Protein AF-A0A7C7QU86-F1 (afdb_monomer)

pLDDT: mean 94.61, std 9.95, range [44.69, 98.56]

Secondary structure (DSSP, 8-state):
----EEEEE--EE-GGG-EEEEETTEEEEEET--TT-EEEEEEEEE-SSEEEEE-

Structure (mmCIF, N/CA/C/O backbone):
data_AF-A0A7C7QU86-F1
#
_entry.id   AF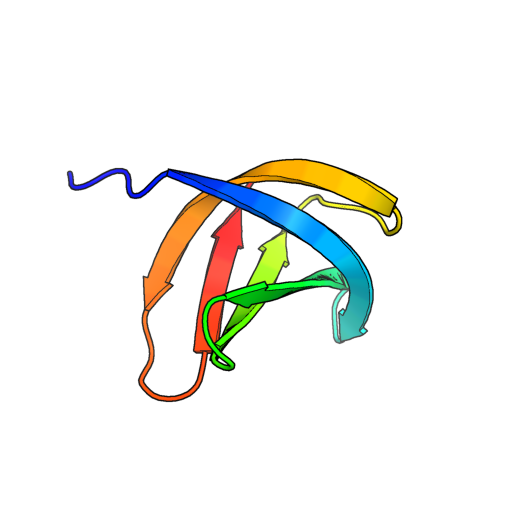-A0A7C7QU86-F1
#
loop_
_atom_site.group_PDB
_atom_site.id
_atom_site.type_symbol
_atom_site.label_atom_id
_atom_site.label_alt_id
_atom_site.label_comp_id
_atom_site.label_asym_id
_atom_site.label_entity_id
_atom_site.label_seq_id
_atom_site.pdbx_PDB_ins_code
_atom_site.Cartn_x
_atom_site.Cartn_y
_atom_site.Cartn_z
_atom_site.occupancy
_atom_site.B_iso_or_equiv
_atom_site.auth_seq_id
_atom_site.auth_comp_id
_atom_site.auth_asym_id
_atom_site.auth_atom_id
_atom_site.pdbx_PDB_model_num
ATOM 1 N N . MET A 1 1 ? 10.281 -7.517 17.104 1.00 44.69 1 MET A N 1
ATOM 2 C CA . MET A 1 1 ? 10.000 -7.133 15.710 1.00 44.69 1 MET A CA 1
ATOM 3 C C . MET A 1 1 ? 9.025 -8.159 15.181 1.00 44.69 1 MET A C 1
ATOM 5 O O . MET A 1 1 ? 9.373 -9.329 15.153 1.00 44.69 1 MET A O 1
ATOM 9 N N . ASN A 1 2 ? 7.774 -7.762 14.947 1.00 51.72 2 ASN A N 1
ATOM 10 C CA . ASN A 1 2 ? 6.836 -8.592 14.196 1.00 51.72 2 ASN A CA 1
ATOM 11 C C . ASN A 1 2 ? 6.803 -7.980 12.803 1.00 51.72 2 ASN A C 1
ATOM 13 O O . ASN A 1 2 ? 6.033 -7.051 12.566 1.00 51.72 2 ASN A O 1
ATOM 17 N N . ASP A 1 3 ? 7.670 -8.471 11.925 1.00 69.25 3 ASP A N 1
ATOM 18 C CA . ASP A 1 3 ? 7.752 -8.008 10.543 1.00 69.25 3 ASP A CA 1
ATOM 19 C C . ASP A 1 3 ? 6.580 -8.648 9.798 1.00 69.25 3 ASP A C 1
ATOM 21 O O . ASP A 1 3 ? 6.656 -9.746 9.243 1.00 69.25 3 ASP A O 1
ATOM 25 N N . LYS A 1 4 ? 5.408 -8.020 9.915 1.00 88.81 4 LYS A N 1
ATOM 26 C CA . LYS A 1 4 ? 4.187 -8.504 9.276 1.00 88.81 4 LYS A CA 1
ATOM 27 C C . LYS A 1 4 ? 4.259 -8.153 7.795 1.00 88.81 4 LYS A C 1
ATOM 29 O O . LYS A 1 4 ? 3.804 -7.086 7.383 1.00 88.81 4 LYS A O 1
ATOM 34 N N . ILE A 1 5 ? 4.837 -9.066 7.022 1.00 95.44 5 ILE A N 1
ATOM 35 C CA . ILE A 1 5 ? 4.909 -8.994 5.563 1.00 95.44 5 ILE A CA 1
ATOM 36 C C . ILE A 1 5 ? 3.596 -9.508 4.973 1.00 95.44 5 ILE A C 1
ATOM 38 O O . ILE A 1 5 ? 3.105 -10.579 5.339 1.00 95.44 5 ILE A O 1
ATOM 42 N N . LEU A 1 6 ? 3.013 -8.732 4.064 1.00 95.19 6 LEU A N 1
ATOM 43 C CA . LEU A 1 6 ? 1.770 -9.049 3.373 1.00 95.19 6 LEU A CA 1
ATOM 44 C C . LEU A 1 6 ? 1.988 -8.978 1.868 1.00 95.19 6 LEU A C 1
ATOM 46 O O . LEU A 1 6 ? 2.543 -8.008 1.361 1.00 9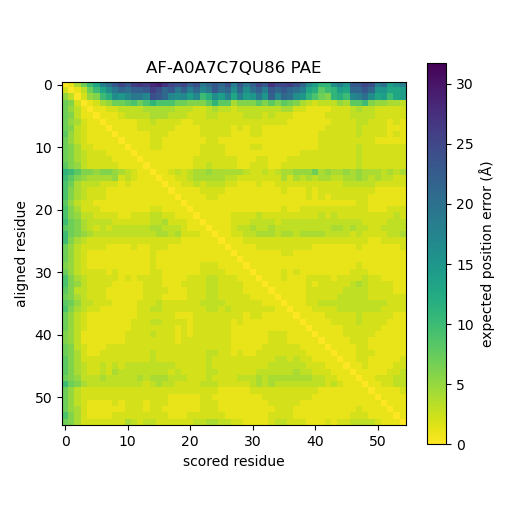5.19 6 LEU A O 1
ATOM 50 N N . ARG A 1 7 ? 1.478 -9.979 1.151 1.00 97.44 7 ARG A N 1
ATOM 51 C CA . ARG A 1 7 ? 1.476 -9.973 -0.308 1.00 97.44 7 ARG A CA 1
ATOM 52 C C . ARG A 1 7 ? 0.268 -9.197 -0.820 1.00 97.44 7 ARG A C 1
ATOM 54 O O . ARG A 1 7 ? -0.872 -9.604 -0.593 1.00 97.44 7 ARG A O 1
ATOM 61 N N . LEU A 1 8 ? 0.514 -8.071 -1.482 1.00 97.44 8 LEU A N 1
ATOM 62 C CA . LEU A 1 8 ? -0.495 -7.086 -1.868 1.00 97.44 8 LEU A CA 1
ATOM 63 C C . LEU A 1 8 ? -0.523 -6.883 -3.379 1.00 97.44 8 LEU A C 1
ATOM 65 O O . LEU A 1 8 ? 0.514 -6.685 -4.009 1.00 97.44 8 LEU A O 1
ATOM 69 N N . ASN A 1 9 ? -1.726 -6.870 -3.953 1.00 98.12 9 ASN A N 1
ATOM 70 C CA . ASN A 1 9 ? -1.945 -6.340 -5.295 1.00 98.12 9 ASN A CA 1
ATOM 71 C C . ASN A 1 9 ? -2.262 -4.844 -5.188 1.00 98.12 9 ASN A C 1
ATOM 73 O O . ASN A 1 9 ? -3.167 -4.459 -4.438 1.00 98.12 9 ASN A O 1
ATOM 77 N N . ILE A 1 10 ? -1.516 -4.010 -5.906 1.00 98.50 10 ILE A N 1
ATOM 78 C CA . ILE A 1 10 ? -1.716 -2.562 -5.889 1.00 98.50 10 ILE A CA 1
ATOM 79 C C . ILE A 1 10 ? -2.754 -2.174 -6.941 1.00 98.50 10 ILE A C 1
ATOM 81 O O . ILE A 1 10 ? -2.517 -2.264 -8.145 1.00 98.50 10 ILE A O 1
ATOM 85 N N . GLU A 1 11 ? -3.902 -1.684 -6.483 1.00 98.31 11 GLU A N 1
ATOM 86 C CA . GLU A 1 11 ? -5.036 -1.350 -7.347 1.00 98.31 11 GLU A CA 1
ATOM 87 C C . GLU A 1 11 ? -4.809 -0.039 -8.113 1.00 98.31 11 GLU A C 1
ATOM 89 O O . GLU A 1 11 ? -5.128 0.074 -9.297 1.00 98.31 11 GLU A O 1
ATOM 94 N N . LYS A 1 12 ? -4.294 0.983 -7.423 1.00 98.44 12 LYS A N 1
ATOM 95 C CA . LYS A 1 12 ? -4.123 2.348 -7.944 1.00 98.44 12 LYS A CA 1
ATOM 96 C C . LYS A 1 12 ? -3.177 3.165 -7.069 1.00 98.44 12 LYS A C 1
ATOM 98 O O . LYS A 1 12 ? -2.882 2.770 -5.945 1.00 98.44 12 LYS A O 1
ATOM 103 N N . LEU A 1 13 ? -2.769 4.333 -7.565 1.00 98.38 13 LEU A N 1
ATOM 104 C CA . LEU A 1 13 ? -2.131 5.363 -6.745 1.00 98.38 13 LEU A CA 1
ATOM 105 C C . LEU A 1 13 ? -3.185 6.267 -6.104 1.00 98.38 13 LEU A C 1
ATOM 107 O O . LEU A 1 13 ? -4.238 6.535 -6.690 1.00 98.38 13 LEU A O 1
ATOM 111 N N . VAL A 1 14 ? -2.890 6.746 -4.902 1.00 98.19 14 VAL A N 1
ATOM 112 C CA . VAL A 1 14 ? -3.702 7.719 -4.159 1.00 98.19 14 VAL A CA 1
ATOM 113 C C . VAL A 1 14 ? -2.845 8.914 -3.722 1.00 98.19 14 VAL A C 1
ATOM 115 O O . VAL A 1 14 ? -1.747 9.119 -4.245 1.00 98.19 14 VAL A O 1
ATOM 118 N N . TYR A 1 15 ? -3.363 9.751 -2.810 1.00 95.38 15 TYR A N 1
ATOM 119 C CA . TYR A 1 15 ? -2.680 10.960 -2.334 1.00 95.38 15 TYR A CA 1
ATOM 120 C C . TYR A 1 15 ? -1.216 10.668 -1.970 1.00 95.38 15 TYR A C 1
ATOM 122 O O . TYR A 1 15 ? -0.924 9.621 -1.404 1.00 95.38 15 TYR A O 1
ATOM 130 N N . GLY A 1 16 ? -0.297 11.580 -2.301 1.00 95.44 16 GLY A N 1
ATOM 131 C CA . GLY A 1 16 ? 1.126 11.442 -1.965 1.00 95.44 16 GLY A CA 1
ATOM 132 C C . GLY A 1 16 ? 1.887 10.355 -2.737 1.00 95.44 16 GLY A C 1
ATOM 133 O O . GLY A 1 16 ? 3.022 10.067 -2.374 1.00 95.44 16 GLY A O 1
ATOM 134 N N . GLY A 1 17 ? 1.286 9.749 -3.769 1.00 97.56 17 GLY A N 1
ATOM 135 C CA . GLY A 1 17 ? 1.934 8.717 -4.587 1.00 97.56 17 GLY A CA 1
ATOM 136 C C . GLY A 1 17 ? 1.958 7.328 -3.945 1.00 97.56 17 GLY A C 1
ATOM 137 O O . GLY A 1 17 ? 2.711 6.468 -4.387 1.00 97.56 17 GLY A O 1
ATOM 138 N N . TYR A 1 18 ? 1.149 7.098 -2.910 1.00 98.31 18 TYR A N 1
ATOM 139 C CA . TYR A 1 18 ? 1.046 5.792 -2.262 1.00 98.31 18 TYR A CA 1
ATOM 140 C C . TYR A 1 18 ? 0.253 4.827 -3.144 1.00 98.31 18 TYR A C 1
ATOM 142 O O . TYR A 1 18 ? -0.794 5.191 -3.687 1.00 98.31 18 TYR A O 1
ATOM 150 N N . GLY A 1 19 ? 0.712 3.583 -3.226 1.00 98.56 19 GLY A N 1
ATOM 151 C CA . GLY A 1 19 ? -0.080 2.469 -3.719 1.00 98.56 19 GLY A CA 1
ATOM 152 C C . GLY A 1 19 ? -1.242 2.176 -2.773 1.00 98.56 19 GLY A C 1
ATOM 153 O O . GLY A 1 19 ? -1.124 2.293 -1.553 1.00 98.56 19 GLY A O 1
ATOM 154 N N . PHE A 1 20 ? -2.388 1.808 -3.332 1.00 98.50 20 PHE A N 1
ATOM 155 C CA . PHE A 1 20 ? -3.580 1.444 -2.580 1.00 98.50 20 PHE A CA 1
ATOM 156 C C . PHE A 1 20 ? -3.904 -0.035 -2.764 1.00 98.50 20 PHE A C 1
ATOM 158 O O . PHE A 1 20 ? -3.993 -0.517 -3.892 1.00 98.50 20 PHE A O 1
ATOM 165 N N . SER A 1 21 ? -4.132 -0.726 -1.650 1.00 98.25 21 SER A N 1
ATOM 166 C CA . SER A 1 21 ? -4.644 -2.094 -1.614 1.00 98.25 21 SER A CA 1
ATOM 167 C C . SER A 1 21 ? -5.656 -2.259 -0.475 1.00 98.25 21 SER A C 1
ATOM 169 O O . SER A 1 21 ? -5.831 -1.364 0.363 1.00 98.25 21 SER A O 1
ATOM 171 N N . LYS A 1 22 ? -6.331 -3.408 -0.421 1.00 97.00 22 LYS A N 1
ATOM 172 C CA . LYS A 1 22 ? -7.247 -3.774 0.665 1.00 97.00 22 LYS A CA 1
ATOM 173 C C . LYS A 1 22 ? -7.014 -5.203 1.130 1.00 97.00 22 LYS A C 1
ATOM 1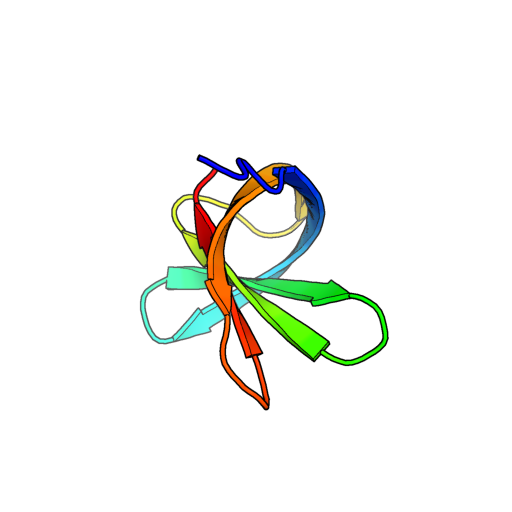75 O O . LYS A 1 22 ? -6.943 -6.123 0.325 1.00 97.00 22 LYS A O 1
ATOM 180 N N . ILE A 1 23 ? -7.017 -5.392 2.447 1.00 93.44 23 ILE A N 1
ATOM 181 C CA . ILE A 1 23 ? -7.045 -6.714 3.082 1.00 93.44 23 ILE A CA 1
ATOM 182 C C . ILE A 1 23 ? -8.271 -6.787 3.974 1.00 93.44 23 ILE A C 1
ATOM 184 O O . ILE A 1 23 ? -8.421 -5.978 4.888 1.00 93.44 23 ILE A O 1
ATOM 188 N N . ASN A 1 24 ? -9.144 -7.766 3.726 1.00 91.25 24 ASN A N 1
ATOM 189 C CA . ASN A 1 24 ? -10.357 -7.998 4.519 1.00 91.25 24 ASN A CA 1
ATOM 190 C C . ASN A 1 24 ? -11.193 -6.715 4.716 1.00 91.25 24 ASN A C 1
ATOM 192 O O . ASN A 1 24 ? -11.691 -6.436 5.802 1.00 91.25 24 ASN A O 1
ATOM 196 N N . GLY A 1 25 ? -11.283 -5.884 3.672 1.00 93.25 25 GLY A N 1
ATOM 197 C CA . GLY A 1 25 ? -11.993 -4.600 3.694 1.00 93.25 25 GLY A CA 1
ATOM 198 C C . GLY A 1 25 ? -11.225 -3.424 4.315 1.00 93.25 25 GLY A C 1
ATOM 199 O O . GLY A 1 25 ? -11.619 -2.280 4.089 1.00 93.25 25 GLY A O 1
ATOM 200 N N . LYS A 1 26 ? -10.112 -3.663 5.018 1.00 95.94 26 LYS A N 1
ATOM 201 C CA . LYS A 1 26 ? -9.249 -2.621 5.592 1.00 95.94 26 LYS A CA 1
ATOM 202 C C . LYS A 1 26 ? -8.298 -2.058 4.535 1.00 95.94 26 LYS A C 1
ATOM 204 O O . LYS A 1 26 ? -7.657 -2.819 3.811 1.00 95.94 26 LYS A O 1
ATOM 209 N N . ALA A 1 27 ? -8.196 -0.732 4.454 1.00 97.94 27 ALA A N 1
ATOM 210 C CA . ALA A 1 27 ? -7.301 -0.059 3.514 1.00 97.94 27 ALA A CA 1
ATOM 211 C C . ALA A 1 27 ? -5.825 -0.242 3.900 1.00 97.94 27 ALA A C 1
ATOM 213 O O . ALA A 1 27 ? -5.473 -0.157 5.080 1.00 97.94 27 ALA A O 1
ATOM 214 N N . VAL A 1 28 ? -4.965 -0.438 2.902 1.00 98.12 28 VAL A N 1
ATOM 215 C CA . VAL A 1 28 ? -3.509 -0.489 3.062 1.00 98.12 28 VAL A CA 1
ATOM 216 C C . VAL A 1 28 ? -2.870 0.507 2.098 1.00 98.12 28 VAL A C 1
ATOM 218 O O . VAL A 1 28 ? -3.058 0.411 0.884 1.00 98.12 28 VAL A O 1
ATOM 221 N N . PHE A 1 29 ? -2.132 1.473 2.644 1.00 98.38 29 PHE A N 1
ATOM 222 C CA . PHE A 1 29 ? -1.368 2.456 1.877 1.00 98.38 29 PHE A CA 1
ATOM 223 C C . PHE A 1 29 ? 0.092 2.017 1.805 1.00 98.38 29 PHE A C 1
ATOM 225 O O . PHE A 1 29 ? 0.750 1.910 2.837 1.00 98.38 29 PHE A O 1
ATOM 232 N N . VAL A 1 30 ? 0.591 1.765 0.599 1.00 98.50 30 VAL A N 1
ATOM 233 C CA . VAL A 1 30 ? 1.893 1.137 0.351 1.00 98.50 30 VAL A CA 1
ATOM 234 C C . VAL A 1 30 ? 2.842 2.153 -0.276 1.00 98.50 30 VAL A C 1
ATOM 236 O O . VAL A 1 30 ? 2.542 2.734 -1.318 1.00 98.50 30 VAL A O 1
ATOM 239 N N . ARG A 1 31 ? 3.986 2.403 0.358 1.00 98.31 31 ARG A N 1
ATOM 240 C CA . ARG A 1 31 ? 5.055 3.234 -0.218 1.00 98.31 31 ARG A CA 1
ATOM 241 C C . ARG A 1 31 ? 5.863 2.414 -1.218 1.00 98.31 31 ARG A C 1
ATOM 243 O O . ARG A 1 31 ? 6.065 1.227 -0.995 1.00 98.31 31 ARG A O 1
ATOM 250 N N . TYR A 1 32 ? 6.350 3.076 -2.268 1.00 97.94 32 TYR A N 1
ATOM 251 C CA . TYR A 1 32 ? 7.206 2.480 -3.307 1.00 97.94 32 TYR A CA 1
ATOM 252 C C . TYR A 1 32 ? 6.545 1.351 -4.111 1.00 97.94 32 TYR A C 1
ATOM 254 O O . TYR A 1 32 ? 7.223 0.428 -4.542 1.00 97.94 32 TYR A O 1
ATOM 262 N N . ALA A 1 33 ? 5.230 1.441 -4.332 1.00 97.94 33 ALA A N 1
ATOM 263 C CA . ALA A 1 33 ? 4.490 0.458 -5.115 1.00 97.94 33 ALA A CA 1
ATOM 264 C C . ALA A 1 33 ? 3.571 1.140 -6.141 1.00 97.94 33 ALA A C 1
ATOM 266 O O . ALA A 1 33 ? 2.830 2.073 -5.814 1.00 97.94 33 ALA A O 1
ATOM 267 N N . ALA A 1 34 ? 3.625 0.674 -7.383 1.00 97.81 34 ALA A N 1
ATOM 268 C CA . ALA A 1 34 ? 2.893 1.183 -8.532 1.00 97.81 34 ALA A CA 1
ATOM 269 C C . ALA A 1 34 ? 1.651 0.325 -8.848 1.00 97.81 34 ALA A C 1
ATOM 271 O O . ALA A 1 34 ? 1.577 -0.846 -8.477 1.00 97.81 34 ALA A O 1
ATOM 272 N N . PRO A 1 35 ? 0.641 0.874 -9.551 1.00 98.31 35 PRO A N 1
ATOM 273 C CA . PRO A 1 35 ? -0.551 0.119 -9.926 1.00 98.31 35 PRO A CA 1
ATOM 274 C C . PRO A 1 35 ? -0.211 -1.119 -10.756 1.00 98.31 35 PRO A C 1
ATOM 276 O O . PRO A 1 35 ? 0.635 -1.054 -11.646 1.00 98.31 35 PRO A O 1
ATOM 279 N N . LYS A 1 36 ? -0.964 -2.202 -10.535 1.00 97.56 36 LYS A N 1
ATOM 280 C CA . LYS A 1 36 ? -0.808 -3.525 -11.168 1.00 97.56 36 LYS A CA 1
ATOM 281 C C . LYS A 1 36 ? 0.411 -4.330 -10.702 1.00 97.56 36 LYS A C 1
ATOM 283 O O . LYS A 1 36 ? 0.611 -5.432 -11.210 1.00 97.56 36 LYS A O 1
ATOM 288 N N . GLU A 1 37 ? 1.186 -3.843 -9.735 1.00 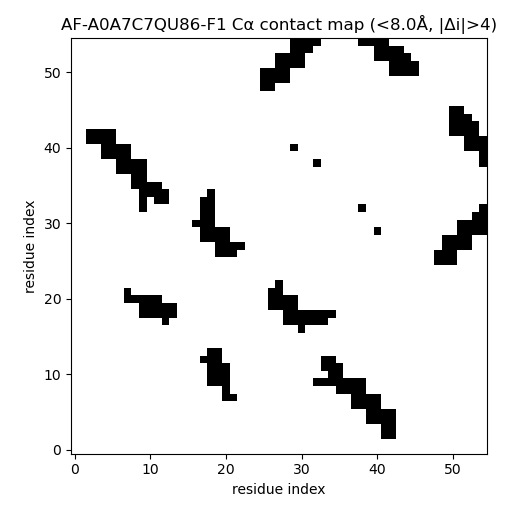98.12 37 GLU A N 1
ATOM 289 C CA . GLU A 1 37 ? 2.241 -4.638 -9.104 1.00 98.12 37 GLU A CA 1
ATOM 290 C C . GLU A 1 37 ? 1.680 -5.618 -8.064 1.00 98.12 37 GLU A C 1
ATOM 292 O O . GLU A 1 37 ? 0.664 -5.366 -7.406 1.00 98.12 37 GLU A O 1
ATOM 297 N N . LEU A 1 38 ? 2.376 -6.747 -7.916 1.00 98.06 38 LEU A N 1
ATOM 298 C CA . LEU A 1 38 ? 2.205 -7.699 -6.825 1.00 98.06 38 LEU A CA 1
ATOM 299 C C . LEU A 1 38 ? 3.467 -7.634 -5.965 1.00 98.06 38 LEU A C 1
ATOM 301 O O . LEU A 1 38 ? 4.521 -8.085 -6.408 1.00 98.06 38 LEU A O 1
ATOM 305 N N . VAL A 1 39 ? 3.353 -7.067 -4.768 1.00 97.81 39 VAL A N 1
ATOM 306 C CA . VAL A 1 39 ? 4.493 -6.769 -3.891 1.00 97.81 39 VAL A CA 1
ATOM 307 C C . VAL A 1 39 ? 4.360 -7.490 -2.557 1.00 97.81 39 VAL A C 1
ATOM 309 O O . VAL A 1 39 ? 3.246 -7.699 -2.073 1.00 97.81 39 VAL A O 1
ATOM 312 N N . ASP A 1 40 ? 5.488 -7.848 -1.957 1.00 98.00 40 ASP A N 1
ATOM 313 C CA . ASP A 1 40 ? 5.558 -8.206 -0.543 1.00 98.00 40 ASP A CA 1
ATOM 314 C C . ASP A 1 40 ? 5.856 -6.915 0.227 1.00 98.00 40 ASP A C 1
ATOM 316 O O . ASP A 1 40 ? 6.845 -6.253 -0.059 1.00 98.00 40 ASP A O 1
ATOM 320 N N . ALA A 1 41 ? 4.963 -6.510 1.131 1.00 97.50 41 ALA A N 1
ATOM 321 C CA . ALA A 1 41 ? 5.057 -5.234 1.834 1.00 97.50 41 ALA A CA 1
ATOM 322 C C . ALA A 1 41 ? 4.999 -5.421 3.353 1.00 97.50 41 ALA A C 1
ATOM 324 O O . ALA A 1 41 ? 4.125 -6.119 3.875 1.00 97.50 41 ALA A O 1
ATOM 325 N N . GLU A 1 42 ? 5.899 -4.757 4.068 1.00 97.62 42 GLU A N 1
ATOM 326 C CA . GLU A 1 42 ? 5.975 -4.750 5.524 1.00 97.62 42 GLU A CA 1
ATOM 327 C C . GLU A 1 42 ? 5.034 -3.695 6.112 1.00 97.62 42 GLU A C 1
ATOM 329 O O . GLU A 1 42 ? 5.069 -2.520 5.738 1.00 97.62 42 GLU A O 1
ATOM 334 N N . ILE A 1 43 ? 4.195 -4.096 7.068 1.00 96.62 43 ILE A N 1
ATOM 335 C CA . ILE A 1 43 ? 3.339 -3.164 7.804 1.00 96.62 43 ILE A CA 1
ATOM 336 C C . ILE A 1 43 ? 4.163 -2.380 8.825 1.00 96.62 43 ILE A C 1
ATOM 338 O O . ILE A 1 43 ? 4.544 -2.899 9.870 1.00 96.62 43 ILE A O 1
ATOM 342 N N . ILE A 1 44 ? 4.329 -1.084 8.569 1.00 97.06 44 ILE A N 1
ATOM 343 C CA . ILE A 1 44 ? 5.057 -0.154 9.446 1.00 97.06 44 ILE A CA 1
ATOM 344 C C . ILE A 1 44 ? 4.137 0.587 10.423 1.00 97.06 44 ILE A C 1
ATOM 346 O O . ILE A 1 44 ? 4.595 1.177 1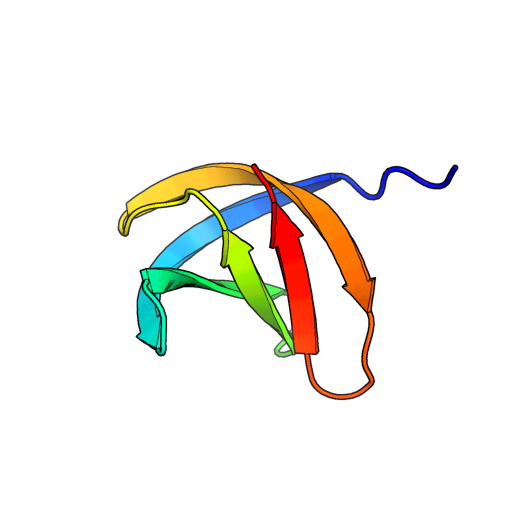1.402 1.00 97.06 44 ILE A O 1
ATOM 350 N N . LYS A 1 45 ? 2.822 0.600 10.161 1.00 95.94 45 LYS A N 1
ATOM 351 C CA . LYS A 1 45 ? 1.835 1.220 11.053 1.00 95.94 45 LYS A CA 1
ATOM 352 C C . LYS A 1 45 ? 0.461 0.590 10.897 1.00 95.94 45 LYS A C 1
ATOM 354 O O . LYS A 1 45 ? -0.095 0.575 9.804 1.00 95.94 45 LYS A O 1
ATOM 359 N N . GLU A 1 46 ? -0.144 0.175 12.006 1.00 95.44 46 GLU A N 1
ATOM 360 C CA . GLU A 1 46 ? -1.549 -0.234 12.040 1.00 95.44 46 GLU A CA 1
ATOM 361 C C . GLU A 1 46 ? -2.400 0.814 12.761 1.00 95.44 46 GLU A C 1
ATOM 363 O O . GLU A 1 46 ? -2.114 1.212 13.889 1.00 95.44 46 GLU A O 1
ATOM 368 N N . LYS A 1 47 ? -3.473 1.262 12.109 1.00 95.56 47 LYS A N 1
ATOM 369 C CA . LYS A 1 47 ? -4.543 2.062 12.717 1.00 95.56 47 LYS A CA 1
ATOM 370 C C . LYS A 1 47 ? -5.854 1.286 12.655 1.00 95.56 47 LYS A C 1
ATOM 372 O O . LYS A 1 47 ? -5.930 0.231 12.025 1.00 95.56 47 LYS A O 1
ATOM 377 N N . LYS A 1 48 ? -6.898 1.811 13.298 1.00 94.12 48 LYS A N 1
ATOM 378 C CA . LYS A 1 48 ? -8.237 1.205 13.284 1.00 94.12 48 LYS A CA 1
ATOM 379 C C . LYS A 1 48 ? -8.763 1.035 11.853 1.00 94.12 48 LYS A C 1
ATOM 381 O O . LYS A 1 48 ? -9.125 -0.070 11.467 1.00 94.12 48 LYS A O 1
ATOM 386 N N . ASP A 1 49 ? -8.707 2.103 11.060 1.00 94.50 49 ASP A N 1
ATOM 387 C CA . ASP A 1 49 ? -9.370 2.146 9.748 1.00 94.50 49 ASP A CA 1
ATOM 388 C C . ASP A 1 49 ? -8.444 1.772 8.577 1.00 94.50 49 ASP A C 1
ATOM 390 O O . ASP A 1 49 ? -8.910 1.394 7.503 1.00 94.50 49 ASP A O 1
ATOM 394 N N . PHE A 1 50 ? -7.123 1.853 8.771 1.00 96.94 50 PHE A N 1
ATOM 395 C CA . PHE A 1 50 ? -6.137 1.564 7.729 1.00 96.94 50 PHE A CA 1
ATOM 396 C C . PHE A 1 50 ? -4.793 1.104 8.288 1.00 96.94 50 PHE A C 1
ATOM 398 O O . PHE A 1 50 ? -4.517 1.249 9.479 1.00 96.94 50 PHE A O 1
ATOM 405 N N . SER A 1 51 ? -3.949 0.570 7.414 1.00 97.56 51 SER A N 1
ATO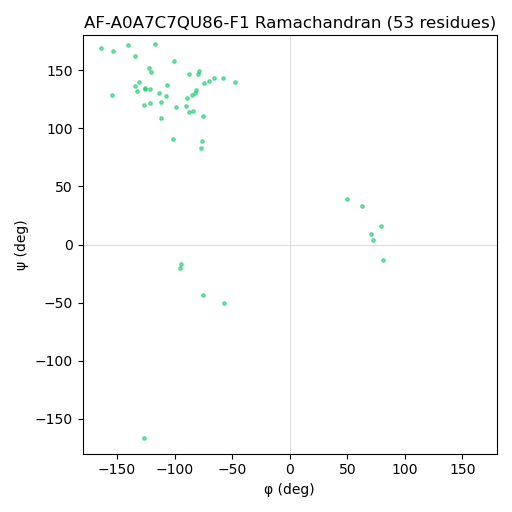M 406 C CA . SER A 1 51 ? -2.540 0.304 7.693 1.00 97.56 51 SER A CA 1
ATOM 407 C C . SER A 1 51 ? -1.643 1.030 6.688 1.00 97.56 51 SER A C 1
ATOM 409 O O . SER A 1 51 ? -2.047 1.288 5.555 1.00 97.56 51 SER A O 1
ATOM 411 N N . GLU A 1 52 ? -0.430 1.369 7.109 1.00 97.50 52 GLU A N 1
ATO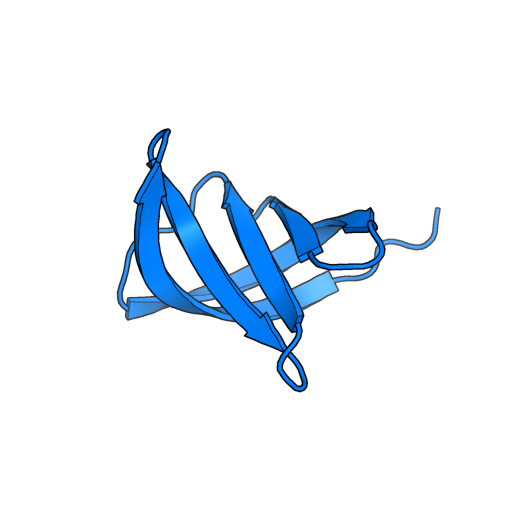M 412 C CA . GLU A 1 52 ? 0.638 1.849 6.232 1.00 97.50 52 GLU A CA 1
ATOM 413 C C . GLU A 1 52 ? 1.682 0.742 6.085 1.00 97.50 52 GLU A C 1
ATOM 415 O O . GLU A 1 52 ? 2.037 0.091 7.073 1.00 97.50 52 GLU A O 1
ATOM 420 N N . ALA A 1 53 ? 2.161 0.548 4.860 1.00 97.88 53 ALA A N 1
ATOM 421 C CA . ALA A 1 53 ? 3.155 -0.449 4.510 1.00 97.88 53 ALA A CA 1
ATOM 422 C C . ALA A 1 53 ? 4.248 0.134 3.606 1.00 97.88 53 ALA A C 1
ATOM 424 O O . ALA A 1 53 ? 4.068 1.185 2.979 1.00 97.88 53 ALA A O 1
ATOM 425 N N . VAL A 1 54 ? 5.370 -0.566 3.528 1.00 97.81 54 VAL A N 1
ATOM 426 C CA . VAL A 1 54 ? 6.492 -0.273 2.633 1.00 97.81 54 VAL A CA 1
ATOM 427 C C . VAL A 1 54 ? 6.890 -1.562 1.916 1.00 97.81 54 VAL A C 1
ATOM 429 O O . VAL A 1 54 ? 6.814 -2.621 2.533 1.00 97.81 54 VAL A O 1
ATOM 432 N N . VAL A 1 55 ? 7.217 -1.483 0.622 1.00 96.06 55 VAL A N 1
ATOM 433 C CA . VAL A 1 55 ? 7.865 -2.595 -0.105 1.00 96.06 55 VAL A CA 1
ATOM 434 C C . VAL A 1 55 ? 9.275 -2.804 0.431 1.00 96.06 55 VAL A C 1
ATOM 436 O O . VAL A 1 55 ? 9.960 -1.775 0.633 1.00 96.06 55 VAL A O 1
#

Mean predicted aligned error: 2.89 Å

Solvent-accessible surface area (backbone atoms only — not comparable to full-atom values): 3106 Å² total; per-residue (Å²): 134,80,82,51,65,42,82,41,59,20,74,34,68,48,82,97,65,23,10,32,34,71,58,96,85,35,41,34,41,25,42,90,43,55,58,77,39,78,43,66,26,37,56,80,42,82,54,96,74,35,33,35,28,36,93

Nearest PDB structures (foldseek)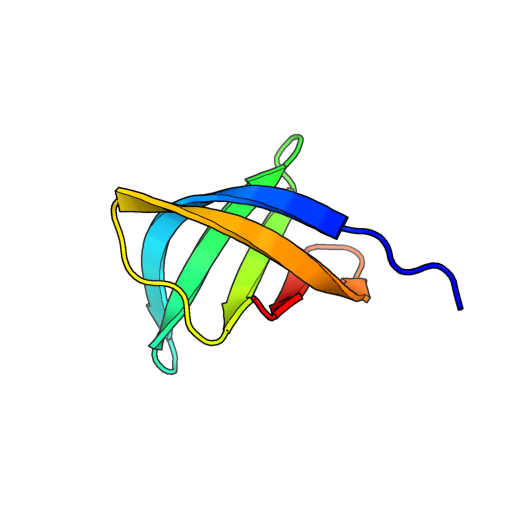:
  5xj2-assembly2_B  TM=9.182E-01  e=3.180E-04  Streptococcus pneumoniae TIGR4
  1uwv-assembly1_A  TM=9.388E-01  e=4.653E-04  Escherichia coli K-12
  5xj1-assembly1_A  TM=9.146E-01  e=4.653E-04  Streptococcus pneumoniae TIGR4
  1yvc-assembly1_A  TM=9.178E-01  e=5.283E-04  Methanococcus maripaludis
  1yez-assembly1_A  TM=8.903E-01  e=6.391E-04  Methanosarcina mazei Go1

Sequence (55 aa):
MNDKILRLNIEKLVYGGYGFSKINGKAVFVRYAAPKELVDAEIIKEKKDFSEAV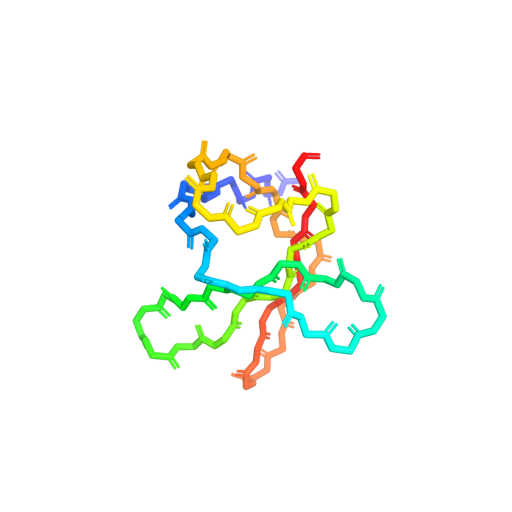V

Foldseek 3Di:
DPFPKDWFAFAAADPPRWTWTDDPNAIETEPPDHHRDTDTWTFPDDDPRHTYTYD

Radius of gyration: 9.97 Å; Cα contacts (8 Å, |Δi|>4): 128; chains: 1; bounding box: 22×21×27 Å